Protein AF-L9WID4-F1 (afdb_monomer_lite)

Foldseek 3Di:
DPPVVVVVVVVCPVDPVVVVVVVVVVVVVVVVVVVCVVCVPPPDDPVNVVVVVVVVVVVVVVVVVVVVD

Sequence (69 aa):
MDDDLKERMEKHPEINWSEVTRQAIQEKIEALEMMDELTSESELTERDVQEIADTINERGRKRVEEESA

pLDDT: mean 87.7, std 9.78, range [58.16, 97.75]

Radius of gyration: 24.72 Å; chains: 1; bounding box: 39×42×56 Å

Secondary structure (DSSP, 8-state):
--HHHHHHHHT-TTS-HHHHHHHHHHHHHHHHHHHHHHHHT----HHHHHHHHHHHHHHHHHHHHHHT-

Organism: NCBI:txid1227500

Structure (mmCIF, N/CA/C/O backbone):
data_AF-L9WID4-F1
#
_entry.id   AF-L9WID4-F1
#
loop_
_atom_site.group_PDB
_atom_site.id
_atom_site.type_symbol
_atom_site.label_atom_id
_atom_site.label_alt_id
_atom_site.label_comp_id
_atom_site.label_asym_id
_atom_site.label_entity_id
_atom_site.label_seq_id
_atom_site.pdbx_PDB_ins_code
_atom_site.Cartn_x
_atom_site.Cartn_y
_atom_site.Cartn_z
_atom_site.occupancy
_atom_site.B_iso_or_equiv
_atom_site.auth_seq_id
_atom_site.auth_comp_id
_atom_site.auth_asym_id
_atom_site.auth_atom_id
_atom_site.pdbx_PDB_model_num
ATOM 1 N N . MET A 1 1 ? -0.945 -5.550 -17.264 1.00 66.88 1 MET A N 1
ATOM 2 C CA . MET A 1 1 ? 0.112 -4.551 -17.508 1.00 66.88 1 MET A CA 1
ATOM 3 C C . MET A 1 1 ? -0.409 -3.671 -18.614 1.00 66.88 1 MET A C 1
ATOM 5 O O . MET A 1 1 ? -0.914 -4.228 -19.578 1.00 66.88 1 MET A O 1
ATOM 9 N N . ASP A 1 2 ? -0.388 -2.358 -18.423 1.00 90.31 2 ASP A N 1
ATOM 10 C CA . ASP A 1 2 ? -0.711 -1.433 -19.507 1.00 90.31 2 ASP A CA 1
ATOM 11 C C . ASP A 1 2 ? 0.356 -1.553 -20.610 1.00 90.31 2 ASP A C 1
ATOM 13 O O . ASP A 1 2 ? 1.543 -1.714 -20.299 1.00 90.31 2 ASP A O 1
ATOM 17 N N . ASP A 1 3 ? -0.063 -1.547 -21.875 1.00 90.00 3 ASP A N 1
ATOM 18 C CA . ASP A 1 3 ? 0.830 -1.803 -23.008 1.00 90.00 3 ASP A CA 1
ATOM 19 C C . ASP A 1 3 ? 1.870 -0.678 -23.194 1.00 90.00 3 ASP A C 1
ATOM 21 O O . ASP A 1 3 ? 3.011 -0.972 -23.558 1.00 90.00 3 ASP A O 1
ATOM 25 N N . ASP A 1 4 ? 1.545 0.577 -22.843 1.00 93.75 4 ASP A N 1
ATOM 26 C CA . ASP A 1 4 ? 2.495 1.706 -22.888 1.00 93.75 4 ASP A CA 1
ATOM 27 C C . ASP A 1 4 ? 3.629 1.515 -21.874 1.00 93.75 4 ASP A C 1
ATOM 29 O O . ASP A 1 4 ? 4.813 1.681 -22.184 1.00 93.75 4 ASP A O 1
ATOM 33 N N . LEU A 1 5 ? 3.282 1.096 -20.653 1.00 91.62 5 LEU A N 1
ATOM 34 C CA . LEU A 1 5 ? 4.272 0.836 -19.611 1.00 91.62 5 LEU A CA 1
ATOM 35 C C . LEU A 1 5 ? 5.216 -0.295 -20.023 1.00 91.62 5 LEU A C 1
ATOM 37 O O . LEU A 1 5 ? 6.430 -0.180 -19.843 1.00 91.62 5 LEU A O 1
ATOM 41 N N . LYS A 1 6 ? 4.673 -1.368 -20.605 1.00 91.56 6 LYS A N 1
ATOM 42 C CA . LYS A 1 6 ? 5.475 -2.496 -21.079 1.00 91.56 6 LYS A CA 1
ATOM 43 C C . LYS A 1 6 ? 6.461 -2.062 -22.166 1.00 91.56 6 LYS A C 1
ATOM 45 O O . LYS A 1 6 ? 7.642 -2.382 -22.059 1.00 91.56 6 LYS A O 1
ATOM 50 N N . GLU A 1 7 ? 6.015 -1.286 -23.153 1.00 95.31 7 GLU A N 1
ATOM 51 C CA . GLU A 1 7 ? 6.887 -0.787 -24.225 1.00 95.31 7 GLU A CA 1
ATOM 52 C C . GLU A 1 7 ? 8.015 0.102 -23.671 1.00 95.31 7 GLU A C 1
ATOM 54 O O . GLU A 1 7 ? 9.163 0.041 -24.115 1.00 95.31 7 GLU A O 1
ATOM 59 N N . ARG A 1 8 ? 7.718 0.918 -22.654 1.00 94.12 8 ARG A N 1
ATOM 60 C CA . ARG A 1 8 ? 8.727 1.735 -21.966 1.00 94.12 8 ARG A CA 1
ATOM 61 C C . ARG A 1 8 ? 9.727 0.887 -21.185 1.00 94.12 8 ARG A C 1
ATOM 63 O O . ARG A 1 8 ? 10.908 1.214 -21.197 1.00 94.12 8 ARG A O 1
ATOM 70 N N . MET A 1 9 ? 9.292 -0.195 -20.545 1.00 93.81 9 MET A N 1
ATOM 71 C CA . MET A 1 9 ? 10.187 -1.129 -19.852 1.00 93.81 9 MET A CA 1
ATOM 72 C C . MET A 1 9 ? 11.106 -1.865 -20.836 1.00 93.81 9 MET A C 1
ATOM 74 O O . MET A 1 9 ? 12.300 -1.997 -20.580 1.00 93.81 9 MET A O 1
ATOM 78 N N . GLU A 1 10 ? 10.580 -2.286 -21.988 1.00 93.50 10 GLU A N 1
ATOM 79 C CA . GLU A 1 10 ? 11.355 -2.962 -23.039 1.00 93.50 10 GLU A CA 1
ATOM 80 C C . GLU A 1 10 ? 12.456 -2.071 -23.639 1.00 93.50 10 GLU A C 1
ATOM 82 O O . GLU A 1 10 ? 13.491 -2.582 -24.066 1.00 93.50 10 GLU A O 1
ATOM 87 N N . LYS A 1 11 ? 12.289 -0.740 -23.610 1.00 96.94 11 LYS A N 1
ATOM 88 C CA . LYS A 1 11 ? 13.330 0.234 -24.002 1.00 96.94 11 LYS A CA 1
ATOM 89 C C . LYS A 1 11 ? 14.515 0.294 -23.028 1.00 96.94 11 LYS A C 1
ATOM 91 O O . LYS A 1 11 ? 15.542 0.858 -23.393 1.00 96.94 11 LYS A O 1
ATOM 96 N N . HIS A 1 12 ? 14.385 -0.299 -21.841 1.00 95.69 12 HIS A N 1
ATOM 97 C CA . HIS A 1 12 ? 15.411 -0.354 -20.797 1.00 95.69 12 HIS A CA 1
ATOM 98 C C . HIS A 1 12 ? 15.776 -1.809 -20.441 1.00 95.69 12 HIS A C 1
ATOM 100 O O . HIS A 1 12 ? 15.463 -2.277 -19.339 1.00 95.69 12 HIS A O 1
ATOM 106 N N . PRO A 1 13 ? 16.404 -2.564 -21.364 1.00 93.00 13 PRO A N 1
ATOM 107 C CA . PRO A 1 13 ? 16.770 -3.967 -21.148 1.00 93.00 13 PRO A CA 1
ATOM 108 C C . PRO A 1 13 ? 17.888 -4.163 -20.112 1.00 93.00 13 PRO A C 1
ATOM 110 O O . PRO A 1 13 ? 18.093 -5.275 -19.632 1.00 93.00 13 PRO A O 1
ATOM 113 N N . GLU A 1 14 ? 18.617 -3.104 -19.760 1.00 95.69 14 GLU A N 1
ATOM 114 C CA . GLU A 1 14 ? 19.629 -3.099 -18.703 1.00 95.69 14 GLU A CA 1
ATOM 115 C C . GLU A 1 14 ? 19.039 -3.312 -17.300 1.00 95.69 14 GLU A C 1
ATOM 117 O O . GLU A 1 14 ? 19.76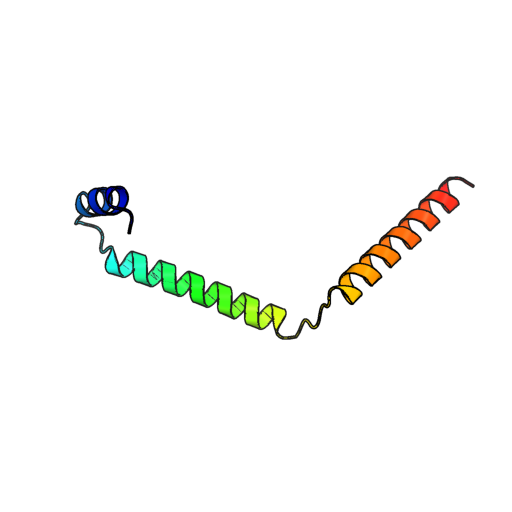2 -3.674 -16.370 1.00 95.69 14 GLU A O 1
ATOM 122 N N . ILE A 1 15 ? 17.728 -3.110 -17.142 1.00 95.38 15 ILE A N 1
ATOM 123 C CA . ILE A 1 15 ? 17.020 -3.268 -15.875 1.00 95.38 15 ILE A CA 1
ATOM 124 C C . ILE A 1 15 ? 16.414 -4.671 -15.796 1.00 95.38 15 ILE A C 1
ATOM 126 O O . ILE A 1 15 ? 15.639 -5.094 -16.654 1.00 95.38 15 ILE A O 1
ATOM 130 N N . ASN A 1 16 ? 16.694 -5.387 -14.704 1.00 95.44 16 ASN A N 1
ATOM 131 C CA . ASN A 1 16 ? 16.013 -6.644 -14.405 1.00 95.44 16 ASN A CA 1
ATOM 132 C C . ASN A 1 16 ? 14.612 -6.373 -13.835 1.00 95.44 16 ASN A C 1
ATOM 134 O O . ASN A 1 16 ? 14.385 -6.405 -12.626 1.00 95.44 16 ASN A O 1
ATOM 138 N N . TRP A 1 17 ? 13.655 -6.118 -14.723 1.00 95.19 17 TRP A N 1
ATOM 139 C CA . TRP A 1 17 ? 12.276 -5.781 -14.360 1.00 95.19 17 TRP A CA 1
ATOM 140 C C . TRP A 1 17 ? 11.552 -6.854 -13.542 1.00 95.19 17 TRP A C 1
ATOM 142 O O . TRP A 1 17 ? 10.668 -6.527 -12.749 1.00 95.19 17 TRP A O 1
ATOM 152 N N . SER A 1 18 ? 11.929 -8.127 -13.700 1.00 93.06 18 SER A N 1
ATOM 153 C CA . SER A 1 18 ? 11.368 -9.210 -12.882 1.00 93.06 18 SER A CA 1
ATOM 154 C C . SER A 1 18 ? 11.776 -9.069 -11.417 1.00 93.06 18 SER A C 1
ATOM 156 O O . SER A 1 18 ? 10.961 -9.315 -10.531 1.00 93.06 18 SER A O 1
ATOM 158 N N . GLU A 1 19 ? 13.011 -8.635 -11.162 1.00 96.56 19 GLU A N 1
ATOM 159 C CA . GLU A 1 19 ? 13.507 -8.396 -9.808 1.00 96.56 19 GLU A CA 1
ATOM 160 C C . GLU A 1 19 ? 12.890 -7.141 -9.191 1.00 96.56 19 GLU A C 1
ATOM 162 O O . GLU A 1 19 ? 12.379 -7.202 -8.079 1.00 96.56 19 GLU A O 1
ATOM 167 N N . VAL A 1 20 ? 12.817 -6.041 -9.949 1.00 95.69 20 VAL A N 1
ATOM 168 C CA . VAL A 1 20 ? 12.135 -4.809 -9.507 1.00 95.69 20 VAL A CA 1
ATOM 169 C C . VAL A 1 20 ? 10.686 -5.101 -9.108 1.00 95.69 20 VAL A C 1
ATOM 171 O O . VAL A 1 20 ? 10.211 -4.655 -8.066 1.00 95.69 20 VAL A O 1
ATOM 174 N N . THR A 1 21 ? 9.985 -5.902 -9.914 1.00 94.69 21 THR A N 1
ATOM 175 C CA . THR A 1 21 ? 8.605 -6.304 -9.617 1.00 94.69 21 THR A CA 1
ATOM 176 C C . THR A 1 21 ? 8.528 -7.151 -8.348 1.00 94.69 21 THR A C 1
ATOM 178 O O . THR A 1 21 ? 7.649 -6.929 -7.518 1.00 94.69 21 THR A O 1
ATOM 181 N N . ARG A 1 22 ? 9.445 -8.113 -8.176 1.00 96.25 22 ARG A N 1
ATOM 182 C CA . ARG A 1 22 ? 9.500 -8.965 -6.981 1.00 96.25 22 ARG A CA 1
ATOM 183 C C . ARG A 1 22 ? 9.695 -8.135 -5.715 1.00 96.25 22 ARG A C 1
ATOM 185 O O . ARG A 1 22 ? 8.962 -8.350 -4.756 1.00 96.25 22 ARG A O 1
ATOM 192 N N . GLN A 1 23 ? 10.628 -7.187 -5.739 1.00 97.62 23 GLN A N 1
ATOM 193 C CA . GLN A 1 23 ? 10.909 -6.301 -4.610 1.00 97.62 23 GLN A CA 1
ATOM 194 C C . GLN A 1 23 ? 9.694 -5.442 -4.255 1.00 97.62 23 GLN A C 1
ATOM 196 O O . GLN A 1 23 ? 9.265 -5.450 -3.107 1.00 97.62 23 GLN A O 1
ATOM 201 N N . ALA A 1 24 ? 9.059 -4.801 -5.242 1.00 96.50 24 ALA A N 1
ATOM 202 C CA . ALA A 1 24 ? 7.870 -3.982 -5.002 1.00 96.50 24 ALA A CA 1
ATOM 203 C C . ALA A 1 24 ? 6.697 -4.786 -4.407 1.00 96.50 24 ALA A C 1
ATOM 205 O O . ALA A 1 24 ? 5.958 -4.289 -3.556 1.00 96.50 24 ALA A O 1
ATOM 206 N N . ILE A 1 25 ? 6.513 -6.037 -4.847 1.00 96.38 25 ILE A N 1
ATOM 207 C CA . ILE A 1 25 ? 5.498 -6.933 -4.278 1.00 96.38 25 ILE A CA 1
ATOM 208 C C . ILE A 1 25 ? 5.858 -7.307 -2.838 1.00 96.38 25 ILE A C 1
ATOM 210 O O . ILE A 1 25 ? 4.986 -7.247 -1.975 1.00 96.38 25 ILE A O 1
A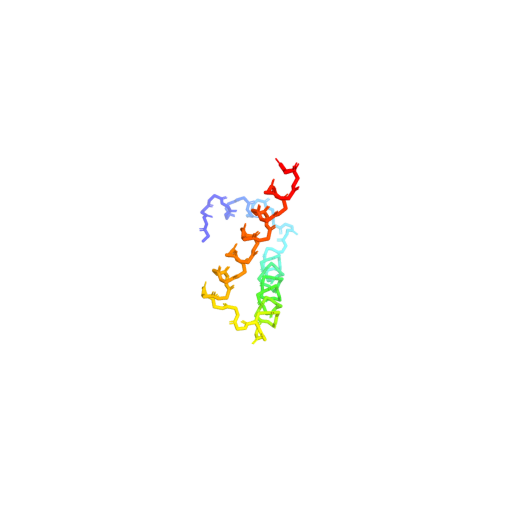TOM 214 N N . GLN A 1 26 ? 7.115 -7.674 -2.578 1.00 97.75 26 GLN A N 1
ATOM 215 C CA . GLN A 1 26 ? 7.574 -8.041 -1.239 1.00 97.75 26 GLN A CA 1
ATOM 216 C C . GLN A 1 26 ? 7.377 -6.888 -0.246 1.00 97.75 26 GLN A C 1
ATOM 218 O O . GLN A 1 26 ? 6.735 -7.084 0.780 1.00 97.75 26 GLN A O 1
ATOM 223 N N . GLU A 1 27 ? 7.824 -5.678 -0.588 1.00 96.44 27 GLU A N 1
ATOM 224 C CA . GLU A 1 27 ? 7.639 -4.484 0.248 1.00 96.44 27 GLU A CA 1
ATOM 225 C C . GLU A 1 27 ? 6.158 -4.218 0.549 1.00 96.44 27 GLU A C 1
ATOM 227 O O . GLU A 1 27 ? 5.787 -3.851 1.666 1.00 96.44 27 GLU A O 1
ATOM 232 N N . LYS A 1 28 ? 5.275 -4.422 -0.440 1.00 95.25 28 LYS A N 1
ATOM 233 C CA . LYS A 1 28 ? 3.838 -4.228 -0.239 1.00 95.25 28 LYS A CA 1
ATOM 234 C C . LYS A 1 28 ? 3.239 -5.273 0.700 1.00 95.25 28 LYS A C 1
ATOM 236 O O . LYS A 1 28 ? 2.354 -4.918 1.475 1.00 95.25 28 LYS A O 1
ATOM 241 N N . ILE A 1 29 ? 3.689 -6.524 0.614 1.00 96.31 29 ILE A N 1
ATOM 242 C CA . ILE A 1 29 ? 3.254 -7.598 1.513 1.00 96.31 29 ILE A CA 1
ATOM 243 C C . ILE A 1 29 ? 3.705 -7.292 2.940 1.00 96.31 29 ILE A C 1
ATOM 245 O O . ILE A 1 29 ? 2.854 -7.250 3.818 1.00 96.31 29 ILE A O 1
ATOM 249 N N . GLU A 1 30 ? 4.981 -6.969 3.155 1.00 95.81 30 GLU A N 1
ATOM 250 C CA . GLU A 1 30 ? 5.511 -6.621 4.483 1.00 95.81 30 GLU A CA 1
ATOM 251 C C . GLU A 1 30 ? 4.741 -5.445 5.111 1.00 95.81 30 GLU A C 1
ATOM 253 O O . GLU A 1 30 ? 4.400 -5.465 6.293 1.00 95.81 30 GLU A O 1
ATOM 258 N N . ALA A 1 31 ? 4.392 -4.432 4.310 1.00 94.19 31 ALA A N 1
ATOM 259 C CA . ALA A 1 31 ? 3.575 -3.314 4.775 1.00 94.19 31 ALA A CA 1
ATOM 260 C C . ALA A 1 31 ? 2.143 -3.729 5.161 1.00 94.19 31 ALA A C 1
ATOM 262 O O . ALA A 1 31 ? 1.592 -3.182 6.115 1.00 94.19 31 ALA A O 1
ATOM 263 N N . LEU A 1 32 ? 1.526 -4.656 4.421 1.00 93.69 32 LEU A N 1
ATOM 264 C CA . LEU A 1 32 ? 0.194 -5.176 4.747 1.00 93.69 32 LEU A CA 1
ATOM 265 C C . LEU A 1 32 ? 0.233 -6.050 6.002 1.00 93.69 32 LEU A C 1
ATOM 267 O O . LEU A 1 32 ? -0.599 -5.862 6.878 1.00 93.69 32 LEU A O 1
ATOM 271 N N . GLU A 1 33 ? 1.226 -6.928 6.130 1.00 92.31 33 GLU A N 1
ATOM 272 C CA . GLU A 1 33 ? 1.414 -7.771 7.315 1.00 92.31 33 GLU A CA 1
ATOM 273 C C . GLU A 1 33 ? 1.641 -6.927 8.573 1.00 92.31 33 GLU A C 1
ATOM 275 O O . GLU A 1 33 ? 1.055 -7.204 9.614 1.00 92.31 33 GLU A O 1
ATOM 280 N N . MET A 1 34 ? 2.413 -5.841 8.470 1.00 90.31 34 MET A N 1
ATOM 281 C CA . MET A 1 34 ? 2.590 -4.890 9.569 1.00 90.31 34 MET A CA 1
ATOM 282 C C . MET A 1 34 ? 1.287 -4.161 9.923 1.00 90.31 34 MET A C 1
ATOM 284 O O . MET A 1 34 ? 1.008 -3.943 11.099 1.00 90.31 34 MET A O 1
ATOM 288 N N . MET A 1 35 ? 0.481 -3.762 8.932 1.00 86.69 35 MET A N 1
ATOM 289 C CA . MET A 1 35 ? -0.834 -3.166 9.199 1.00 86.69 35 MET A CA 1
ATOM 290 C C . MET A 1 35 ? -1.765 -4.162 9.886 1.00 86.69 35 MET A C 1
ATOM 292 O O . MET A 1 35 ? -2.433 -3.791 10.849 1.00 86.69 35 MET A O 1
ATOM 296 N N . ASP A 1 36 ? -1.785 -5.411 9.428 1.00 83.88 36 ASP A N 1
ATOM 297 C CA . ASP A 1 36 ? -2.575 -6.477 10.038 1.00 83.88 36 ASP A CA 1
ATOM 298 C C . ASP A 1 36 ? -2.101 -6.744 11.473 1.00 83.88 36 ASP A C 1
ATOM 300 O O . ASP A 1 36 ? -2.929 -6.807 12.371 1.00 83.88 36 ASP A O 1
ATOM 304 N N . GLU A 1 37 ? -0.791 -6.797 11.739 1.00 85.44 37 GLU A N 1
ATOM 305 C CA . GLU A 1 37 ? -0.243 -6.934 13.096 1.00 85.44 37 GLU A CA 1
ATOM 306 C C . GLU A 1 37 ? -0.662 -5.763 13.997 1.00 85.44 37 GLU A C 1
ATOM 308 O O . GLU A 1 37 ? -1.219 -5.979 15.074 1.00 85.44 37 GLU A O 1
ATOM 313 N N . LEU A 1 38 ? -0.475 -4.519 13.545 1.00 83.19 38 LEU A N 1
ATOM 314 C CA . LEU A 1 38 ? -0.836 -3.318 14.309 1.00 83.19 38 LEU A CA 1
ATOM 315 C C . LEU A 1 38 ? -2.343 -3.204 14.572 1.00 83.19 38 LEU A C 1
ATOM 317 O O . LEU A 1 38 ? -2.750 -2.635 15.584 1.00 83.19 38 LEU A O 1
ATOM 321 N N . THR A 1 39 ? -3.173 -3.705 13.657 1.00 80.31 39 THR A N 1
ATOM 322 C CA . THR A 1 39 ? -4.636 -3.680 13.789 1.00 80.31 39 THR A CA 1
ATOM 323 C C . THR A 1 39 ? -5.196 -4.941 14.446 1.00 80.31 39 THR A C 1
ATOM 325 O O . THR A 1 39 ? -6.339 -4.913 14.892 1.00 80.31 39 THR A O 1
ATOM 328 N N . SER A 1 40 ? -4.405 -6.012 14.588 1.00 76.06 40 SER A N 1
ATOM 329 C CA . SER A 1 40 ? -4.855 -7.308 15.117 1.00 76.06 40 SER A CA 1
ATOM 330 C C . SER A 1 40 ? -5.339 -7.257 16.568 1.00 76.06 40 SER A C 1
ATOM 332 O O . SER A 1 40 ? -6.247 -8.001 16.931 1.00 76.06 40 SER A O 1
ATOM 334 N N . GLU A 1 41 ? -4.782 -6.360 17.386 1.00 66.94 41 GLU A N 1
ATOM 335 C CA . GLU A 1 41 ? -5.229 -6.117 18.767 1.00 66.94 41 GLU A CA 1
ATOM 336 C C . GLU A 1 41 ? -6.216 -4.940 18.876 1.00 66.94 41 GLU A C 1
ATOM 338 O O . GLU A 1 41 ? -6.724 -4.635 19.957 1.00 66.94 41 GLU A O 1
ATOM 343 N N . SER A 1 42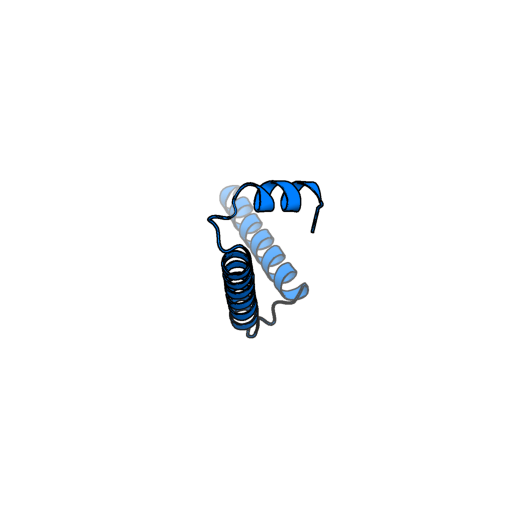 ? -6.488 -4.249 17.766 1.00 65.12 42 SER A N 1
ATOM 344 C CA . SER A 1 42 ? -7.397 -3.110 17.725 1.00 65.12 42 SER A CA 1
ATOM 345 C C . SER A 1 42 ? -8.812 -3.579 17.395 1.00 65.12 42 SER A C 1
ATOM 347 O O . SER A 1 42 ? -9.195 -3.697 16.236 1.00 65.12 42 SER A O 1
ATOM 349 N N . GLU A 1 43 ? -9.634 -3.786 18.422 1.00 64.25 43 GLU A N 1
ATOM 350 C CA . GLU A 1 43 ? -11.082 -3.989 18.264 1.00 64.25 43 GLU A CA 1
ATOM 351 C C . GLU A 1 43 ? -11.837 -2.664 18.043 1.00 64.25 43 GLU A C 1
ATOM 353 O O . GLU A 1 43 ? -12.997 -2.558 18.424 1.00 64.25 43 GLU A O 1
ATOM 358 N N . LEU A 1 44 ? -11.207 -1.623 17.475 1.00 67.25 44 LEU A N 1
ATOM 359 C CA . LEU A 1 44 ? -11.872 -0.334 17.267 1.00 67.25 44 LEU A CA 1
ATOM 360 C C . LEU A 1 44 ? -13.081 -0.507 16.343 1.00 67.25 44 LEU A C 1
ATOM 362 O O . LEU A 1 44 ? -12.962 -0.644 15.126 1.00 67.25 44 LEU A O 1
ATOM 366 N N . THR A 1 45 ? -14.262 -0.473 16.942 1.00 76.38 45 THR A N 1
ATOM 367 C CA . THR A 1 45 ? -15.537 -0.510 16.244 1.00 76.38 45 THR A CA 1
ATOM 368 C C . THR A 1 45 ? -15.975 0.902 15.861 1.00 76.38 45 THR A C 1
ATOM 370 O O . THR A 1 45 ? -15.544 1.902 16.439 1.00 76.38 45 THR A O 1
ATOM 373 N N . GLU A 1 46 ? -16.912 1.011 14.917 1.00 77.50 46 GLU A N 1
ATOM 374 C CA . GLU A 1 46 ? -17.551 2.296 14.591 1.00 77.50 46 GLU A CA 1
ATOM 375 C C . GLU A 1 46 ? -18.184 2.958 15.829 1.00 77.50 46 GLU A C 1
ATOM 377 O O . GLU A 1 46 ? -18.210 4.185 15.939 1.00 77.50 46 GLU A O 1
ATOM 382 N N . ARG A 1 47 ? -18.647 2.151 16.796 1.00 78.25 47 ARG A N 1
ATOM 383 C CA . ARG A 1 47 ? -19.144 2.639 18.087 1.00 78.25 47 ARG A CA 1
ATOM 384 C C . ARG A 1 47 ? -18.046 3.298 18.917 1.00 78.25 47 ARG A C 1
ATOM 386 O O . ARG A 1 47 ? -18.311 4.348 19.492 1.00 78.25 47 ARG A O 1
ATOM 393 N N . ASP A 1 48 ? -16.847 2.723 18.955 1.00 80.06 48 ASP A N 1
ATOM 394 C CA . ASP A 1 48 ? -15.724 3.278 19.722 1.00 80.06 48 ASP A CA 1
ATOM 395 C C . ASP A 1 48 ? -15.264 4.611 19.125 1.00 80.06 48 ASP A C 1
ATOM 397 O O . ASP A 1 48 ? -15.014 5.576 19.846 1.00 80.06 48 ASP A O 1
ATOM 401 N N . VAL A 1 49 ? -15.246 4.711 17.791 1.00 84.94 49 VAL A N 1
ATOM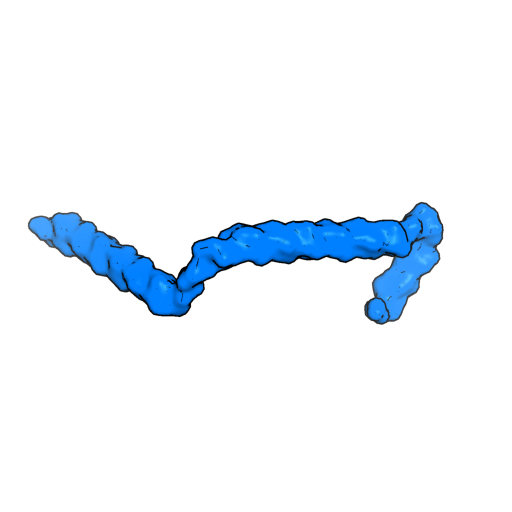 402 C CA . VAL A 1 49 ? -14.968 5.973 17.088 1.00 84.94 49 VAL A CA 1
ATOM 403 C C . VAL A 1 49 ? -16.010 7.040 17.439 1.00 84.94 49 VAL A C 1
ATOM 405 O O . VAL A 1 49 ? -15.646 8.184 17.724 1.00 84.94 49 VAL A O 1
ATOM 408 N N . GLN A 1 50 ? -17.295 6.675 17.459 1.00 86.94 50 GLN A N 1
ATOM 409 C CA . GLN A 1 50 ? -18.373 7.598 17.810 1.00 86.94 50 GLN A CA 1
ATOM 410 C C . GLN A 1 50 ? -18.288 8.054 19.275 1.00 86.94 50 GLN A C 1
ATOM 412 O O . GLN A 1 50 ? -18.407 9.246 19.547 1.00 86.94 50 GLN A O 1
ATOM 417 N N . GLU A 1 51 ? -18.013 7.142 20.210 1.00 87.06 51 GLU A N 1
ATOM 418 C CA . GLU A 1 51 ? -17.872 7.464 21.636 1.00 87.06 51 GLU A CA 1
ATOM 419 C C . GLU A 1 51 ? -16.700 8.426 21.896 1.00 87.06 51 GLU A C 1
ATOM 421 O O . GLU A 1 51 ? -16.813 9.375 22.684 1.00 87.06 51 GLU A O 1
ATOM 426 N N . ILE A 1 52 ? -15.585 8.242 21.181 1.00 89.12 52 ILE A N 1
ATOM 427 C CA . ILE A 1 52 ? -14.439 9.155 21.233 1.00 89.12 52 ILE A CA 1
ATOM 428 C C . ILE A 1 52 ? -14.825 10.536 20.686 1.00 89.12 52 ILE A C 1
ATOM 430 O O . ILE A 1 52 ? -14.520 11.551 21.321 1.00 89.12 52 ILE A O 1
ATOM 434 N N . ALA A 1 53 ? -15.508 10.596 19.539 1.00 90.75 53 ALA A N 1
ATOM 435 C CA . ALA A 1 53 ? -15.948 11.854 18.936 1.00 90.75 53 ALA A CA 1
ATOM 436 C C . ALA A 1 53 ? -16.902 12.629 19.860 1.00 90.75 53 ALA A C 1
ATOM 438 O O . ALA A 1 53 ? -16.719 13.831 20.077 1.00 90.75 53 ALA A O 1
ATOM 439 N N . ASP A 1 54 ? -17.869 11.936 20.461 1.00 92.69 54 ASP A N 1
ATOM 440 C CA . ASP A 1 54 ? -18.829 12.521 21.398 1.00 92.69 54 ASP A CA 1
ATOM 441 C C . ASP A 1 54 ? -18.118 13.051 22.653 1.00 92.69 54 ASP A C 1
ATOM 443 O O . ASP A 1 54 ? -18.353 14.187 23.074 1.00 92.69 54 ASP A O 1
ATOM 447 N N . THR A 1 55 ? -17.156 12.292 23.188 1.00 93.12 55 THR A N 1
ATOM 448 C CA . THR A 1 55 ? -16.334 12.712 24.334 1.00 93.12 55 THR A CA 1
ATOM 449 C C . THR A 1 55 ? -15.520 13.972 24.031 1.00 93.12 55 THR A C 1
ATOM 451 O O . THR A 1 55 ? -15.422 14.873 24.873 1.00 93.12 55 THR A O 1
ATOM 454 N N . ILE A 1 56 ? -14.921 14.062 22.839 1.00 93.69 56 ILE A N 1
ATOM 455 C CA . ILE A 1 56 ? -14.160 15.242 22.407 1.00 93.69 56 ILE A CA 1
ATOM 456 C C . ILE A 1 56 ? -15.083 16.456 22.281 1.00 93.69 56 ILE A C 1
ATOM 458 O O . ILE A 1 56 ? -14.748 17.521 22.806 1.00 93.69 56 ILE A O 1
ATOM 462 N N . ASN A 1 57 ? -16.243 16.296 21.642 1.00 91.94 57 ASN A N 1
ATOM 463 C CA . ASN A 1 57 ? -17.223 17.367 21.470 1.00 91.94 57 ASN A CA 1
ATOM 464 C C . ASN A 1 57 ? -17.734 17.884 22.815 1.00 91.94 57 ASN A C 1
ATOM 466 O O . ASN A 1 57 ? -17.784 19.096 23.028 1.00 91.94 57 ASN A O 1
ATOM 470 N N . GLU A 1 58 ? -18.056 16.989 23.748 1.00 92.25 58 GLU A N 1
ATOM 471 C CA . GLU A 1 58 ? -18.540 17.389 25.065 1.00 92.25 58 GLU A CA 1
ATOM 472 C C . GLU A 1 58 ? -17.462 18.116 25.877 1.00 92.25 58 GLU A C 1
ATOM 474 O O . GLU A 1 58 ? -17.729 19.164 26.470 1.00 92.25 58 GLU A O 1
ATOM 479 N N . ARG A 1 59 ? -16.219 17.617 25.875 1.00 92.19 59 ARG A N 1
ATOM 480 C CA . ARG A 1 59 ? -15.106 18.299 26.556 1.00 92.19 59 ARG A CA 1
ATOM 481 C C . ARG A 1 59 ? -14.774 19.643 25.913 1.00 92.19 59 ARG A C 1
ATOM 483 O O . ARG A 1 59 ? -14.486 20.597 26.631 1.00 92.19 59 ARG A O 1
ATOM 490 N N . GLY A 1 60 ? -14.801 19.722 24.584 1.00 91.31 60 GLY A N 1
ATOM 491 C CA . GLY A 1 60 ? -14.603 20.967 23.845 1.00 91.31 60 GLY A CA 1
ATOM 492 C C . GLY A 1 60 ? -15.667 21.999 24.203 1.00 91.31 60 GLY A C 1
ATOM 493 O 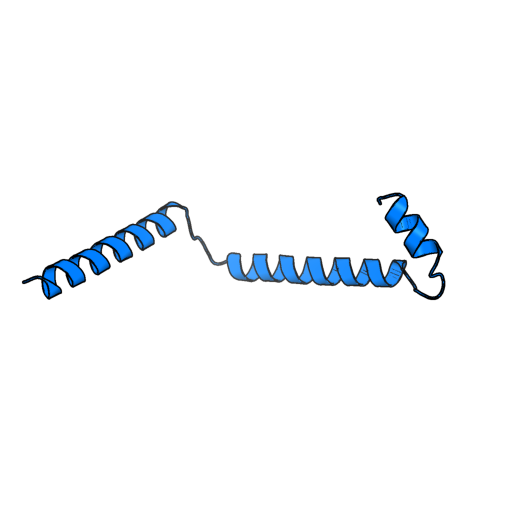O . GLY A 1 60 ? -15.336 23.128 24.554 1.00 91.31 60 GLY A O 1
ATOM 494 N N . ARG A 1 61 ? -16.935 21.583 24.212 1.00 88.75 61 ARG A N 1
ATOM 495 C CA . ARG A 1 61 ? -18.065 22.429 24.592 1.00 88.75 61 ARG A CA 1
ATOM 496 C C . ARG A 1 61 ? -17.955 22.946 26.027 1.00 88.75 61 ARG A C 1
ATOM 498 O O . ARG A 1 61 ? -18.114 24.144 26.229 1.00 88.75 61 ARG A O 1
ATOM 505 N N . LYS A 1 62 ? -17.623 22.081 26.993 1.00 88.38 62 LYS A N 1
ATOM 506 C CA . LYS A 1 62 ? -17.437 22.485 28.399 1.00 88.38 62 LYS A CA 1
ATOM 507 C C . LYS A 1 62 ? -16.377 23.574 28.554 1.00 88.38 62 LYS A C 1
ATOM 509 O O . LYS A 1 62 ? -16.635 24.556 29.232 1.00 88.38 62 LYS A O 1
ATOM 514 N N . ARG A 1 63 ? -15.234 23.457 27.867 1.00 86.56 63 ARG A N 1
ATOM 515 C CA . ARG A 1 63 ? -14.196 24.505 27.903 1.00 86.56 63 ARG A CA 1
ATOM 516 C C . ARG A 1 63 ? -14.683 25.834 27.332 1.00 86.56 63 ARG A C 1
ATOM 518 O O . ARG A 1 63 ? -14.410 26.870 27.915 1.00 86.56 63 ARG A O 1
ATOM 525 N N . VAL A 1 64 ? -15.418 25.810 26.220 1.00 87.38 64 VAL A N 1
ATOM 526 C CA . VAL A 1 64 ? -15.960 27.038 25.611 1.00 87.38 64 VAL A CA 1
ATOM 527 C C . VAL A 1 64 ? -16.994 27.704 26.522 1.00 87.38 64 VAL A C 1
ATOM 529 O O . VAL A 1 64 ? -17.019 28.928 26.629 1.00 87.38 64 VAL A O 1
ATOM 532 N N . GLU A 1 65 ? -17.840 26.917 27.188 1.00 83.94 65 GLU A N 1
ATOM 533 C CA . GLU A 1 65 ? -18.831 27.418 28.146 1.00 83.94 65 GLU A CA 1
ATOM 534 C C . GLU A 1 65 ? -18.166 27.979 29.419 1.00 83.94 65 GLU A C 1
ATOM 536 O O . GLU A 1 65 ? -18.596 29.020 29.908 1.00 83.94 65 GLU A O 1
ATOM 541 N N . GLU A 1 66 ? -17.090 27.352 29.910 1.00 77.06 66 GLU A N 1
ATOM 542 C CA . GLU A 1 66 ? -16.282 27.832 31.045 1.00 77.06 66 GLU A CA 1
ATOM 543 C C . GLU A 1 66 ? -15.479 29.103 30.722 1.00 77.06 66 GLU A C 1
ATOM 545 O O . GLU A 1 66 ? -15.34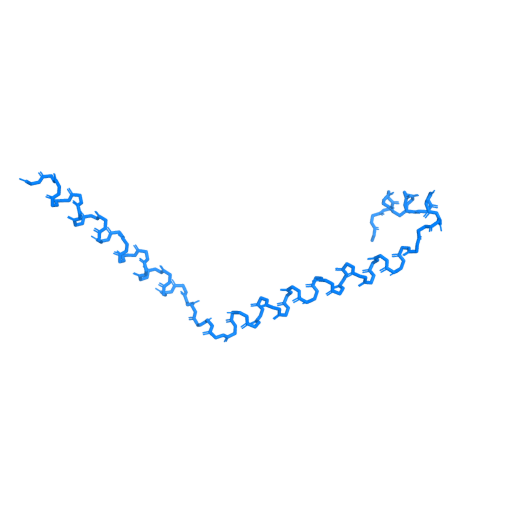2 29.967 31.580 1.00 77.06 66 GLU A O 1
ATOM 550 N N . GLU A 1 67 ? -14.967 29.251 29.497 1.00 70.81 67 GLU A N 1
ATOM 551 C CA . GLU A 1 67 ? -14.244 30.456 29.052 1.00 70.81 67 GLU A CA 1
ATOM 552 C C . GLU A 1 67 ? -15.173 31.643 28.738 1.00 70.81 67 GLU A C 1
ATOM 554 O O . GLU A 1 67 ? -14.712 32.781 28.639 1.00 70.81 67 GLU A O 1
ATOM 559 N N . SER A 1 68 ? -16.475 31.390 28.572 1.00 65.69 68 SER A N 1
ATOM 560 C CA . SER A 1 68 ? -17.486 32.407 28.245 1.00 65.69 68 SER A CA 1
ATOM 561 C C . SER A 1 68 ? -18.284 32.910 29.462 1.00 65.69 68 SER A C 1
ATOM 563 O O . SER A 1 68 ? -19.184 33.736 29.280 1.00 65.69 68 SER A O 1
ATOM 565 N N . ALA A 1 69 ? -17.992 32.409 30.669 1.00 58.16 69 ALA A N 1
ATOM 566 C CA . ALA A 1 69 ? -18.648 32.749 31.940 1.00 58.16 69 ALA A CA 1
ATOM 567 C C . ALA A 1 69 ? -17.770 33.653 32.821 1.00 58.16 69 ALA A C 1
ATOM 569 O O . ALA A 1 69 ? -18.349 34.539 33.495 1.00 58.16 69 ALA A O 1
#